Protein AF-G0MSM5-F1 (afdb_monomer_lite)

pLDDT: mean 91.57, std 6.99, range [53.62, 98.12]

Sequence (120 aa):
MQFEIGSNVVNFSNMASVKERLIRVRGWVQGMLEDAEMRRELCRAQILDEDMEYGEVLIAFMQEYTELCDQISEFKAELAKFDGHMENISKLELTSERLKRDLRDVEADFARMVEDSFSS

Organism: Caenorhabditis brenneri (NCBI:txid135651)

Radius of gyration: 26.64 Å; chains: 1; bounding box: 62×15×84 Å

Foldseek 3Di:
DWDDDPPDIDADVCLVVVLVVLVVVLVVLVVVLVVLVVVLVVLVVQLVDPPNDPDPVNVVSVVSNVVSVVSNVVSVVVSVVSVVVNVVSVVNVVVVVVVVVVVVVVVVVVVVVVVVVVVD

Structure (mmCIF, N/CA/C/O backbone):
data_AF-G0MSM5-F1
#
_entry.id   AF-G0MSM5-F1
#
loop_
_atom_site.group_PDB
_atom_site.id
_atom_site.type_symbol
_atom_site.label_atom_id
_atom_site.label_alt_id
_atom_site.label_comp_id
_atom_site.label_asym_id
_atom_site.label_entity_id
_atom_site.label_seq_id
_atom_site.pdbx_PDB_ins_code
_atom_site.Cartn_x
_atom_site.Cartn_y
_atom_site.Cartn_z
_atom_site.occupancy
_atom_site.B_iso_or_equiv
_atom_site.auth_seq_id
_atom_site.auth_comp_id
_atom_site.auth_asym_id
_atom_site.auth_atom_id
_atom_site.pdbx_PDB_model_num
ATOM 1 N N . MET A 1 1 ? 4.837 -4.328 -23.362 1.00 79.38 1 MET A N 1
ATOM 2 C CA . MET A 1 1 ? 4.646 -4.885 -22.006 1.00 79.38 1 MET A CA 1
ATOM 3 C C . MET A 1 1 ? 3.701 -3.963 -21.260 1.00 79.38 1 MET A C 1
ATOM 5 O O . MET A 1 1 ? 3.887 -2.754 -21.350 1.00 79.38 1 MET A O 1
ATOM 9 N N . GLN A 1 2 ? 2.673 -4.510 -20.617 1.00 87.19 2 GLN A N 1
ATOM 10 C CA . GLN A 1 2 ? 1.666 -3.733 -19.894 1.00 87.19 2 GLN A CA 1
ATOM 11 C C . GLN A 1 2 ? 1.043 -4.575 -18.778 1.00 87.19 2 GLN A C 1
ATOM 13 O O . GLN A 1 2 ? 1.108 -5.803 -18.843 1.00 87.19 2 GLN A O 1
ATOM 18 N N . PHE A 1 3 ? 0.445 -3.922 -17.787 1.00 88.50 3 PHE A N 1
ATOM 19 C CA . PHE A 1 3 ? -0.361 -4.558 -16.743 1.00 88.50 3 PHE A CA 1
ATOM 20 C C . PHE A 1 3 ? -1.516 -3.636 -16.331 1.00 88.50 3 PHE A C 1
ATOM 22 O O . PHE A 1 3 ? -1.547 -2.469 -16.722 1.00 88.50 3 PHE A O 1
ATOM 29 N N . GLU A 1 4 ? -2.467 -4.155 -15.560 1.00 88.12 4 GLU A N 1
ATOM 30 C CA . GLU A 1 4 ? -3.678 -3.426 -15.176 1.00 88.12 4 GLU A CA 1
ATOM 31 C C . GLU A 1 4 ? -3.668 -3.022 -13.698 1.00 88.12 4 GLU A C 1
ATOM 33 O O . GLU A 1 4 ? -3.218 -3.770 -12.826 1.00 88.12 4 GLU A O 1
ATOM 38 N N . ILE A 1 5 ? -4.190 -1.825 -13.425 1.00 85.50 5 ILE A N 1
ATOM 39 C CA . ILE A 1 5 ? -4.552 -1.348 -12.087 1.00 85.50 5 ILE A CA 1
ATOM 40 C C . ILE A 1 5 ? -6.009 -0.888 -12.148 1.00 85.50 5 ILE A C 1
ATOM 42 O O . ILE A 1 5 ? -6.318 0.178 -12.696 1.00 85.50 5 ILE A O 1
ATOM 46 N N . GLY A 1 6 ? -6.918 -1.700 -11.604 1.00 83.06 6 GLY A N 1
ATOM 47 C CA . GLY A 1 6 ? -8.356 -1.506 -11.798 1.00 83.06 6 GLY A CA 1
ATOM 48 C C . GLY A 1 6 ? -8.700 -1.561 -13.288 1.00 83.06 6 GLY A C 1
ATOM 49 O O . GLY A 1 6 ? -8.350 -2.517 -13.965 1.00 83.06 6 GLY A O 1
ATOM 50 N N . SER A 1 7 ? -9.338 -0.515 -13.811 1.00 84.62 7 SER A N 1
ATOM 51 C CA . SER A 1 7 ? -9.650 -0.382 -15.241 1.00 84.62 7 SER A CA 1
ATOM 52 C C . SER A 1 7 ? -8.549 0.299 -16.069 1.00 84.62 7 SER A C 1
ATOM 54 O O . SER A 1 7 ? -8.748 0.549 -17.256 1.00 84.62 7 SER A O 1
ATOM 56 N N . ASN A 1 8 ? -7.420 0.678 -15.460 1.00 84.94 8 ASN A N 1
ATOM 57 C CA . ASN A 1 8 ? -6.366 1.434 -16.137 1.00 84.94 8 ASN A CA 1
ATOM 58 C C . ASN A 1 8 ? -5.246 0.515 -16.624 1.00 84.94 8 ASN A C 1
ATOM 60 O O . ASN A 1 8 ? -4.711 -0.281 -15.854 1.00 84.94 8 ASN A O 1
ATOM 64 N N . VAL A 1 9 ? -4.827 0.705 -17.875 1.00 90.31 9 VAL A N 1
ATOM 65 C CA . VAL A 1 9 ? -3.663 0.024 -18.450 1.00 90.31 9 VAL A CA 1
ATOM 66 C C . VAL A 1 9 ? -2.399 0.842 -18.186 1.00 90.31 9 VAL A C 1
ATOM 68 O O . VAL A 1 9 ? -2.306 2.020 -18.545 1.00 90.31 9 VAL A O 1
ATOM 71 N N . VAL A 1 10 ? -1.403 0.200 -17.584 1.00 91.62 10 VAL A N 1
ATOM 72 C CA . VAL A 1 10 ? -0.095 0.779 -17.270 1.00 91.62 10 VAL A CA 1
ATOM 73 C C . VAL A 1 10 ? 0.958 0.202 -18.210 1.00 91.62 10 VAL A C 1
ATOM 75 O O . VAL A 1 10 ? 1.065 -1.014 -18.374 1.00 91.62 10 VAL A O 1
ATOM 78 N N . ASN A 1 11 ? 1.743 1.074 -18.840 1.00 92.56 11 ASN A N 1
ATOM 79 C CA . ASN A 1 11 ? 2.799 0.726 -19.788 1.00 92.56 11 ASN A CA 1
ATOM 80 C C . ASN A 1 11 ? 3.955 1.752 -19.728 1.00 92.56 11 ASN A C 1
ATOM 82 O O . ASN A 1 11 ? 3.971 2.652 -18.889 1.00 92.56 11 ASN A O 1
ATOM 86 N N . PHE A 1 12 ? 4.945 1.620 -20.615 1.00 89.94 12 PHE A N 1
ATOM 87 C CA . PHE A 1 12 ? 6.152 2.455 -20.592 1.00 89.94 12 PHE A CA 1
ATOM 88 C C . PHE A 1 12 ? 5.900 3.964 -20.726 1.00 89.94 12 PHE A C 1
ATOM 90 O O . PHE A 1 12 ? 6.707 4.742 -20.222 1.00 89.94 12 PHE A O 1
ATOM 97 N N . SER A 1 13 ? 4.816 4.395 -21.383 1.00 90.81 13 SER A N 1
ATOM 98 C CA . SER A 1 13 ? 4.555 5.824 -21.602 1.00 90.81 13 SER A CA 1
ATOM 99 C C . SER A 1 13 ? 3.956 6.520 -20.381 1.00 90.81 13 SER A C 1
ATOM 101 O O . SER A 1 13 ? 4.104 7.732 -20.245 1.00 90.81 13 SER A O 1
ATOM 103 N N . ASN A 1 14 ? 3.304 5.775 -19.481 1.00 91.69 14 ASN A N 1
ATOM 104 C CA . ASN A 1 14 ? 2.604 6.342 -18.327 1.00 91.69 14 ASN A CA 1
ATOM 105 C C . ASN A 1 14 ? 3.112 5.842 -16.962 1.00 91.69 14 ASN A C 1
ATOM 107 O O . ASN A 1 14 ? 2.719 6.407 -15.940 1.00 91.69 14 ASN A O 1
ATOM 111 N N . MET A 1 15 ? 4.016 4.853 -16.918 1.00 93.19 15 MET A N 1
ATOM 112 C CA . MET A 1 15 ? 4.466 4.222 -15.668 1.00 93.19 15 MET A CA 1
ATOM 113 C C . MET A 1 15 ? 4.988 5.211 -14.615 1.00 93.19 15 MET A C 1
ATOM 115 O O . MET A 1 15 ? 4.674 5.053 -13.440 1.00 93.19 15 MET A O 1
ATOM 119 N N . ALA A 1 16 ? 5.726 6.253 -15.016 1.00 91.94 16 ALA A N 1
ATOM 120 C CA . ALA A 1 16 ? 6.298 7.228 -14.083 1.00 91.94 16 ALA A CA 1
ATOM 121 C C . ALA A 1 16 ? 5.212 8.060 -13.378 1.00 91.94 16 ALA A C 1
ATOM 123 O O . ALA A 1 16 ? 5.228 8.209 -12.158 1.00 91.94 16 ALA A O 1
ATOM 124 N N . SER A 1 17 ? 4.222 8.537 -14.139 1.00 93.12 17 SER A N 1
ATOM 125 C CA . SER A 1 17 ? 3.080 9.281 -13.593 1.00 93.12 17 SER A CA 1
ATOM 126 C C . SER A 1 17 ? 2.212 8.399 -12.692 1.00 93.12 17 SER A C 1
ATOM 128 O O . SER A 1 17 ? 1.790 8.821 -11.612 1.00 93.12 17 SER A O 1
ATOM 130 N N . VAL A 1 18 ? 1.985 7.145 -13.099 1.00 93.44 18 VAL A N 1
ATOM 131 C CA . VAL A 1 18 ? 1.231 6.170 -12.299 1.00 93.44 18 VAL A CA 1
ATOM 132 C C . VAL A 1 18 ? 1.958 5.866 -10.987 1.00 93.44 18 VAL A C 1
ATOM 134 O O . VAL A 1 18 ? 1.318 5.859 -9.937 1.00 93.44 18 VAL A O 1
ATOM 137 N N . LYS A 1 19 ? 3.285 5.692 -11.018 1.00 94.19 19 LYS A N 1
ATOM 138 C CA . LYS A 1 19 ? 4.122 5.469 -9.830 1.00 94.19 19 LYS A CA 1
ATOM 139 C C . LYS A 1 19 ? 4.005 6.612 -8.829 1.00 94.19 19 LYS A C 1
ATOM 141 O O . LYS A 1 19 ? 3.738 6.380 -7.656 1.00 94.19 19 LYS A O 1
ATOM 146 N N . GLU A 1 20 ? 4.155 7.850 -9.291 1.00 95.50 20 GLU A N 1
ATOM 147 C CA . GLU A 1 20 ? 4.049 9.033 -8.435 1.00 95.50 20 GLU A CA 1
ATOM 148 C C . GLU A 1 20 ? 2.660 9.142 -7.789 1.00 95.50 20 GLU A C 1
ATOM 150 O O . GLU A 1 20 ? 2.527 9.418 -6.594 1.00 95.50 20 GLU A O 1
ATOM 155 N N . ARG A 1 21 ? 1.603 8.873 -8.566 1.00 93.50 21 ARG A N 1
ATOM 156 C CA . ARG A 1 21 ? 0.233 8.864 -8.047 1.00 93.50 21 ARG A CA 1
ATOM 157 C C . ARG A 1 21 ? 0.022 7.757 -7.014 1.00 93.50 21 ARG A C 1
ATOM 159 O O . ARG A 1 21 ? -0.573 8.039 -5.979 1.00 93.50 21 ARG A O 1
ATOM 166 N N . LEU A 1 22 ? 0.513 6.543 -7.264 1.00 93.94 22 LEU A N 1
ATOM 167 C CA . LEU A 1 22 ? 0.430 5.437 -6.306 1.00 93.94 22 LEU A CA 1
ATOM 168 C C . LEU A 1 22 ? 1.156 5.759 -5.002 1.00 93.94 22 LEU A C 1
ATOM 170 O O . LEU A 1 22 ? 0.597 5.513 -3.942 1.00 93.94 22 LEU A O 1
ATOM 174 N N . ILE A 1 23 ? 2.345 6.365 -5.062 1.00 95.62 23 ILE A N 1
ATOM 175 C CA . ILE A 1 23 ? 3.085 6.787 -3.862 1.00 95.62 23 ILE A CA 1
ATOM 176 C C . ILE A 1 23 ? 2.254 7.772 -3.032 1.00 95.62 23 ILE A C 1
ATOM 178 O O . ILE A 1 23 ? 2.140 7.601 -1.819 1.00 95.62 23 ILE A O 1
ATOM 182 N N . ARG A 1 24 ? 1.630 8.771 -3.674 1.00 96.19 24 ARG A N 1
ATOM 183 C CA . ARG A 1 24 ? 0.757 9.732 -2.979 1.00 96.19 24 ARG A CA 1
ATOM 184 C C . ARG A 1 24 ? -0.445 9.060 -2.323 1.00 96.19 24 ARG A C 1
ATOM 186 O O . ARG A 1 24 ? -0.713 9.316 -1.154 1.00 96.19 24 ARG A O 1
ATOM 193 N N . VAL A 1 25 ? -1.159 8.210 -3.063 1.00 95.00 25 VAL A N 1
ATOM 194 C CA . VAL A 1 25 ? -2.355 7.522 -2.547 1.00 95.00 25 VAL A CA 1
ATOM 195 C C . VAL A 1 25 ? -1.981 6.571 -1.411 1.00 95.00 25 VAL A C 1
ATOM 197 O O . VAL A 1 25 ? -2.613 6.606 -0.362 1.00 95.00 25 VAL A O 1
ATOM 200 N N . ARG A 1 26 ? -0.904 5.796 -1.566 1.00 96.19 26 ARG A N 1
ATOM 201 C CA . ARG A 1 26 ? -0.369 4.926 -0.513 1.00 96.19 26 ARG A CA 1
ATOM 202 C C . ARG A 1 26 ? -0.023 5.716 0.747 1.00 96.19 26 ARG A C 1
ATOM 204 O O . ARG A 1 26 ? -0.364 5.281 1.836 1.00 96.19 26 ARG A O 1
ATOM 211 N N . GLY A 1 27 ? 0.633 6.871 0.606 1.00 96.94 27 GLY A N 1
ATOM 212 C CA . GLY A 1 27 ? 0.946 7.747 1.738 1.00 96.94 27 GLY A CA 1
ATOM 213 C C . GLY A 1 27 ? -0.303 8.274 2.448 1.00 96.94 27 GLY A C 1
ATOM 214 O O . GLY A 1 27 ? -0.336 8.321 3.672 1.00 96.94 27 GLY A O 1
ATOM 215 N N . TRP A 1 28 ? -1.351 8.612 1.694 1.00 97.62 28 TRP A N 1
ATOM 216 C CA . TRP A 1 28 ? -2.630 9.034 2.264 1.00 97.62 28 TRP A CA 1
ATOM 217 C C . TRP A 1 28 ? -3.331 7.901 3.033 1.00 97.62 28 TRP A C 1
ATOM 219 O O . TRP A 1 28 ? -3.714 8.107 4.181 1.00 97.62 28 TRP A O 1
ATOM 229 N N . VAL A 1 29 ? -3.420 6.696 2.455 1.00 97.56 29 VAL A N 1
ATOM 230 C CA . VAL A 1 29 ? -4.009 5.521 3.131 1.00 97.56 29 VAL A CA 1
ATOM 231 C C . VAL A 1 29 ? -3.198 5.117 4.366 1.00 97.56 29 VAL A C 1
ATOM 233 O O . VAL A 1 29 ? -3.775 4.776 5.392 1.00 97.56 29 VAL A O 1
ATOM 236 N N . GLN A 1 30 ? -1.867 5.216 4.311 1.00 97.88 30 GLN A N 1
ATOM 237 C CA . GLN A 1 30 ? -1.003 4.987 5.472 1.00 97.88 30 GLN A CA 1
ATOM 238 C C . GLN A 1 30 ? -1.332 5.955 6.620 1.00 97.88 30 GLN A C 1
ATOM 240 O O . GLN A 1 30 ? -1.454 5.522 7.761 1.00 97.88 30 GLN A O 1
ATOM 245 N N . GLY A 1 31 ? -1.537 7.242 6.322 1.00 97.81 31 GLY A N 1
ATOM 246 C CA . GLY A 1 31 ? -1.945 8.218 7.335 1.00 97.81 31 GLY A CA 1
ATOM 247 C C . GLY A 1 31 ? -3.318 7.915 7.944 1.00 97.81 31 GLY A C 1
ATOM 248 O O . GLY A 1 31 ? -3.498 8.060 9.149 1.00 97.81 31 GLY A O 1
ATOM 249 N N . MET A 1 32 ? -4.277 7.440 7.141 1.00 97.88 32 MET A N 1
ATOM 250 C CA . MET A 1 32 ? -5.586 7.003 7.652 1.00 97.88 32 MET A CA 1
ATOM 251 C C . MET A 1 32 ? -5.485 5.770 8.551 1.00 97.88 32 MET A C 1
ATOM 253 O O . MET A 1 32 ? -6.180 5.690 9.561 1.00 97.88 32 MET A O 1
ATOM 257 N N . LEU A 1 33 ? -4.617 4.819 8.199 1.00 98.12 33 LEU A N 1
ATOM 258 C CA . LEU A 1 33 ? -4.349 3.649 9.026 1.00 98.12 33 LEU A CA 1
ATOM 259 C C . LEU A 1 33 ? -3.788 4.056 10.395 1.00 98.12 33 LEU A C 1
ATOM 261 O O . LEU A 1 33 ? -4.256 3.555 11.412 1.00 98.12 33 LEU A O 1
ATOM 265 N N . GLU A 1 34 ? -2.814 4.965 10.422 1.00 97.88 34 GLU A N 1
ATOM 266 C CA . GLU A 1 34 ? -2.208 5.459 11.664 1.00 97.88 34 GLU A CA 1
ATOM 267 C C . GLU A 1 34 ? -3.232 6.178 12.556 1.00 97.88 34 GLU A C 1
ATOM 269 O O . GLU A 1 34 ? -3.276 5.929 13.763 1.00 97.88 34 GLU A O 1
ATOM 274 N N . ASP A 1 35 ? -4.103 7.007 11.970 1.00 97.81 35 ASP A N 1
ATOM 275 C CA . ASP A 1 35 ? -5.198 7.658 12.698 1.00 97.81 35 ASP A CA 1
ATOM 276 C C . ASP A 1 35 ? -6.192 6.636 13.273 1.00 97.81 35 ASP A C 1
ATOM 278 O O . ASP A 1 35 ? -6.541 6.694 14.454 1.00 97.81 35 ASP A O 1
ATOM 282 N N . ALA A 1 36 ? -6.596 5.643 12.476 1.00 97.12 36 ALA A N 1
ATOM 283 C CA . ALA A 1 36 ? -7.492 4.582 12.926 1.00 97.12 36 ALA A CA 1
ATOM 284 C C . ALA A 1 36 ? -6.867 3.735 14.050 1.00 97.12 36 ALA A C 1
ATOM 286 O O . ALA A 1 36 ? -7.544 3.411 15.027 1.00 97.12 36 ALA A O 1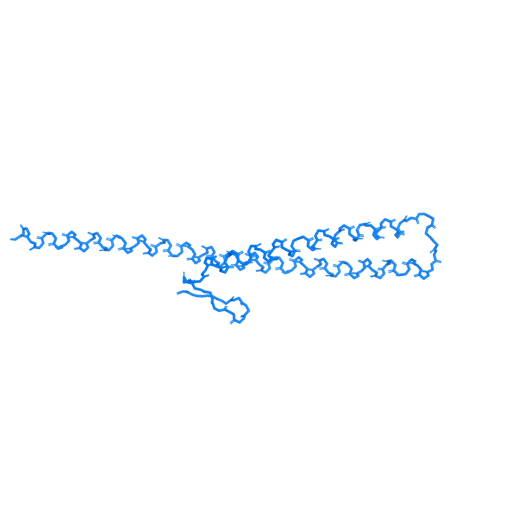
ATOM 287 N N . GLU A 1 37 ? -5.573 3.406 13.962 1.00 97.25 37 GLU A N 1
ATOM 288 C CA . GLU A 1 37 ? -4.850 2.683 15.015 1.00 97.25 37 GLU A CA 1
ATOM 289 C C . GLU A 1 37 ? -4.755 3.499 16.311 1.00 97.25 37 GLU A C 1
ATOM 291 O O . GLU A 1 37 ? -4.967 2.943 17.393 1.00 97.25 37 GLU A O 1
ATOM 296 N N . MET A 1 38 ? -4.512 4.809 16.213 1.00 97.81 38 MET A N 1
ATOM 297 C CA . MET A 1 38 ? -4.527 5.717 17.361 1.00 97.81 38 MET A CA 1
ATOM 298 C C . MET A 1 38 ? -5.915 5.772 18.009 1.00 97.81 38 MET A C 1
ATOM 300 O O . MET A 1 38 ? -6.037 5.595 19.222 1.00 97.81 38 MET A O 1
ATOM 304 N N . ARG A 1 39 ? -6.974 5.965 17.213 1.00 96.81 39 ARG A N 1
ATOM 305 C CA . ARG A 1 39 ? -8.362 5.978 17.702 1.00 96.81 39 ARG A CA 1
ATOM 306 C C . ARG A 1 39 ? -8.749 4.661 18.359 1.00 96.81 39 ARG A C 1
ATOM 308 O O . ARG A 1 39 ? -9.380 4.671 19.412 1.00 96.81 39 ARG A O 1
ATOM 315 N N . ARG A 1 40 ? -8.327 3.530 17.787 1.00 97.25 40 ARG A N 1
ATOM 316 C CA . ARG A 1 40 ? -8.571 2.204 18.365 1.00 97.25 40 ARG A CA 1
ATOM 317 C C . ARG A 1 40 ? -7.932 2.087 19.746 1.00 97.25 40 ARG A C 1
ATOM 319 O O . ARG A 1 40 ? -8.552 1.533 20.649 1.00 97.25 40 ARG A O 1
ATOM 326 N N . GLU A 1 41 ? -6.712 2.592 19.926 1.00 96.44 41 GLU A N 1
ATOM 327 C CA . GLU A 1 41 ? -6.038 2.534 21.227 1.00 96.44 41 GLU A CA 1
ATOM 328 C C . GLU A 1 41 ? -6.691 3.459 22.263 1.00 96.44 41 GLU A C 1
ATOM 330 O O . GLU A 1 41 ? -6.845 3.062 23.415 1.00 96.44 41 GLU A O 1
ATOM 335 N N . LEU A 1 42 ? -7.157 4.643 21.854 1.00 94.00 42 LEU A N 1
ATOM 336 C CA . LEU A 1 42 ? -7.953 5.522 22.721 1.00 94.00 42 LEU A CA 1
ATOM 337 C C . LEU A 1 42 ? -9.256 4.845 23.160 1.00 94.00 42 LEU A C 1
ATOM 339 O O . LEU A 1 42 ? -9.569 4.817 24.348 1.00 94.00 42 LEU A O 1
ATOM 343 N N . CYS A 1 43 ? -9.970 4.239 22.211 1.00 92.75 43 CYS A N 1
ATOM 344 C CA . CYS A 1 43 ? -11.201 3.504 22.474 1.00 92.75 43 CYS A CA 1
ATOM 345 C C . CYS A 1 43 ? -10.949 2.320 23.424 1.00 92.75 43 CYS A C 1
ATOM 347 O O . CYS A 1 43 ? -11.673 2.117 24.395 1.00 92.75 43 CYS A O 1
ATOM 349 N N . ARG A 1 44 ? -9.850 1.583 23.217 1.00 93.88 44 ARG A N 1
ATOM 350 C CA . ARG A 1 44 ? -9.414 0.511 24.119 1.00 93.88 44 ARG A CA 1
ATOM 351 C C . ARG A 1 44 ? -9.155 1.013 25.535 1.00 93.88 44 ARG A C 1
ATOM 353 O O . ARG A 1 44 ? -9.554 0.349 26.485 1.00 93.88 44 ARG A O 1
ATOM 360 N N . ALA A 1 45 ? -8.469 2.146 25.675 1.00 92.88 45 ALA A N 1
ATOM 361 C CA . ALA A 1 45 ? -8.180 2.736 26.976 1.00 92.88 45 ALA A CA 1
ATOM 362 C C . ALA A 1 45 ? -9.471 3.134 27.704 1.00 92.88 45 ALA A C 1
ATOM 364 O O . ALA A 1 45 ? -9.594 2.855 28.888 1.00 92.88 45 ALA A O 1
ATOM 365 N N . GLN A 1 46 ? -10.448 3.696 26.985 1.00 89.62 46 GLN A N 1
ATOM 366 C CA . GLN A 1 46 ? -11.764 4.031 27.537 1.00 89.62 46 GLN A CA 1
ATOM 367 C C . GLN A 1 46 ? -12.539 2.783 27.974 1.00 89.62 46 GLN A C 1
ATOM 369 O O . GLN A 1 46 ? -13.104 2.763 29.058 1.00 89.62 46 GLN A O 1
ATOM 374 N N . ILE A 1 47 ? -12.529 1.711 27.178 1.00 90.12 47 ILE A N 1
ATOM 375 C CA . ILE A 1 47 ? -13.176 0.435 27.538 1.00 90.12 47 ILE A CA 1
ATOM 376 C C . ILE A 1 47 ? -12.575 -0.172 28.815 1.00 90.12 47 ILE A C 1
ATOM 378 O O . ILE A 1 47 ? -13.283 -0.830 29.573 1.00 90.12 47 ILE A O 1
ATOM 382 N N . LEU A 1 48 ? -11.269 0.004 29.024 1.00 90.44 48 LEU A N 1
ATOM 383 C CA . LEU A 1 48 ? -10.538 -0.529 30.175 1.00 90.44 48 LEU A CA 1
ATOM 384 C C . LEU A 1 48 ? -10.544 0.404 31.394 1.00 90.44 48 LEU A C 1
ATOM 386 O O . LEU A 1 48 ? -9.953 0.042 32.410 1.00 90.44 48 LEU A O 1
ATOM 390 N N . ASP A 1 49 ? -11.157 1.583 31.290 1.00 89.75 49 ASP A N 1
ATOM 391 C CA . ASP A 1 49 ? -11.234 2.544 32.386 1.00 89.75 49 ASP A CA 1
ATOM 392 C C . ASP A 1 49 ? -12.048 1.952 33.549 1.00 89.75 49 ASP A C 1
ATOM 394 O O . ASP A 1 49 ? -13.168 1.471 33.367 1.00 89.75 49 ASP A O 1
ATOM 398 N N . GLU A 1 50 ? -11.463 1.959 34.747 1.00 74.25 50 GLU A N 1
ATOM 399 C CA . GLU A 1 50 ? -12.068 1.392 35.957 1.00 74.25 50 GLU A CA 1
ATOM 400 C C . GLU A 1 50 ? -13.309 2.182 36.402 1.00 74.25 50 GLU A C 1
ATOM 402 O O . GLU A 1 50 ? -14.202 1.609 37.031 1.00 74.25 50 GLU A O 1
ATOM 407 N N . ASP A 1 51 ? -13.389 3.462 36.025 1.00 81.69 51 ASP A N 1
ATOM 408 C CA . ASP A 1 51 ? -14.532 4.339 36.288 1.00 81.69 51 ASP A CA 1
ATOM 409 C C . ASP A 1 51 ? -15.615 4.246 35.190 1.00 81.69 51 ASP A C 1
ATOM 411 O O . ASP A 1 51 ? -16.640 4.931 35.265 1.00 81.69 51 ASP A O 1
ATOM 415 N N . MET A 1 52 ? -15.425 3.407 34.160 1.00 77.62 52 MET A N 1
ATOM 416 C CA . MET A 1 52 ? -16.403 3.241 33.084 1.00 77.62 52 MET A CA 1
ATOM 417 C C . MET A 1 52 ? -17.683 2.577 33.604 1.00 77.62 52 MET A C 1
ATOM 419 O O . MET A 1 52 ? -17.694 1.418 34.028 1.00 77.62 52 MET A O 1
ATOM 423 N N . GLU A 1 53 ? -18.803 3.294 33.515 1.00 77.62 53 GLU A N 1
ATOM 424 C CA . GLU A 1 53 ? -20.102 2.740 33.878 1.00 77.62 53 GLU A CA 1
ATOM 425 C C . GLU A 1 53 ? -20.524 1.637 32.893 1.00 77.62 53 GLU A C 1
ATOM 427 O O . GLU A 1 53 ? -20.619 1.832 31.676 1.00 77.62 53 GLU A O 1
ATOM 432 N N . TYR A 1 54 ? -20.825 0.455 33.435 1.00 76.00 54 TYR A N 1
ATOM 433 C CA . TYR A 1 54 ? -21.384 -0.651 32.665 1.00 76.00 54 TYR A CA 1
ATOM 434 C C . TYR A 1 54 ? -22.769 -0.268 32.129 1.00 76.00 54 TYR A C 1
ATOM 436 O O . TYR A 1 54 ? -23.697 -0.017 32.896 1.00 76.00 54 TYR A O 1
ATOM 444 N N . GLY A 1 55 ? -22.925 -0.255 30.803 1.00 83.62 55 GLY A N 1
ATOM 445 C CA . GLY A 1 55 ? -24.181 0.126 30.162 1.00 83.62 55 GLY A CA 1
ATOM 446 C C . GLY A 1 55 ? -24.026 0.474 28.685 1.00 83.62 55 GLY A C 1
ATOM 447 O O . GLY A 1 55 ? -23.133 -0.026 28.001 1.00 83.62 55 GLY A O 1
ATOM 448 N N . GLU A 1 56 ? -24.907 1.342 28.189 1.00 86.12 56 GLU A N 1
ATOM 449 C CA . GLU A 1 56 ? -24.961 1.743 26.775 1.00 86.12 56 GLU A CA 1
ATOM 450 C C . GLU A 1 56 ? -23.658 2.398 26.287 1.00 86.12 56 GLU A C 1
ATOM 452 O O . GLU A 1 56 ? -23.260 2.184 25.145 1.00 86.12 56 GLU A O 1
ATOM 457 N N . VAL A 1 57 ? -22.953 3.126 27.161 1.00 87.81 57 VAL A N 1
ATOM 458 C CA . VAL A 1 57 ? -21.679 3.794 26.838 1.00 87.81 57 VAL A CA 1
ATOM 459 C C . VAL A 1 57 ? -20.567 2.780 26.560 1.00 87.81 57 VAL A C 1
ATOM 461 O O . VAL A 1 57 ? -19.903 2.863 25.529 1.00 87.81 57 VAL A O 1
ATOM 464 N N . LEU A 1 58 ? -20.401 1.777 27.429 1.00 88.75 58 LEU A N 1
ATOM 465 C CA . LEU A 1 58 ? -19.434 0.697 27.218 1.00 88.75 58 LEU A CA 1
ATOM 466 C C . LEU A 1 58 ? -19.738 -0.080 25.928 1.00 88.75 58 LEU A C 1
ATOM 468 O O . LEU A 1 58 ? -18.828 -0.383 25.159 1.00 88.75 58 LEU A O 1
ATOM 472 N N . ILE A 1 59 ? -21.018 -0.366 25.663 1.00 91.00 59 ILE A N 1
ATOM 473 C CA . ILE A 1 59 ? -21.446 -1.043 24.430 1.00 91.00 59 ILE A CA 1
ATOM 474 C C . ILE A 1 59 ? -21.091 -0.201 23.199 1.00 91.00 59 ILE A C 1
ATOM 476 O O . ILE A 1 59 ? -20.567 -0.752 22.232 1.00 91.00 59 ILE A O 1
ATOM 480 N N . ALA A 1 60 ? -21.324 1.114 23.239 1.00 91.00 60 ALA A N 1
ATOM 481 C CA . ALA A 1 60 ? -20.985 2.018 22.143 1.00 91.00 60 ALA A CA 1
ATOM 482 C C . ALA A 1 60 ? -19.473 2.034 21.859 1.00 91.00 60 ALA A C 1
ATOM 484 O O . ALA A 1 60 ? -19.071 1.897 20.705 1.00 91.00 60 ALA A O 1
ATOM 485 N N . PHE A 1 61 ? -18.628 2.101 22.894 1.00 92.06 61 PHE A N 1
ATOM 486 C CA . PHE A 1 61 ? -17.177 2.020 22.703 1.00 92.06 61 PHE A CA 1
ATOM 487 C C . PHE A 1 61 ? -16.734 0.654 22.171 1.00 92.06 61 PHE A C 1
ATOM 489 O O . PHE A 1 61 ? -15.909 0.587 21.267 1.00 92.06 61 PHE A O 1
ATOM 496 N N . MET A 1 62 ? -17.297 -0.454 22.658 1.00 92.81 62 MET A N 1
ATOM 497 C CA . MET A 1 62 ? -16.978 -1.781 22.115 1.00 92.81 62 MET A CA 1
ATOM 498 C C . MET A 1 62 ? -17.373 -1.924 20.636 1.00 92.81 62 MET A C 1
ATOM 500 O O . MET A 1 62 ? -16.660 -2.580 19.869 1.00 92.81 62 MET A O 1
ATOM 504 N N . GLN A 1 63 ? -18.487 -1.311 20.226 1.00 95.06 63 GLN A N 1
ATOM 505 C CA . GLN A 1 63 ? -18.901 -1.246 18.823 1.00 95.06 63 GLN A CA 1
ATOM 506 C C . GLN A 1 63 ? -17.914 -0.415 17.998 1.00 95.06 63 GLN A C 1
ATOM 508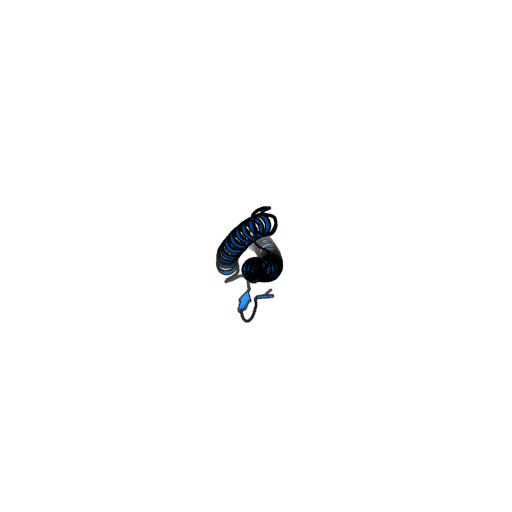 O O . GLN A 1 63 ? -17.379 -0.936 17.021 1.00 95.06 63 GLN A O 1
ATOM 513 N N . GLU A 1 64 ? -17.583 0.805 18.433 1.00 94.94 64 GLU A N 1
ATOM 514 C CA . GLU A 1 64 ? -16.595 1.654 17.750 1.00 94.94 64 GLU A CA 1
ATOM 515 C C . GLU A 1 64 ? -15.228 0.956 17.643 1.00 94.94 64 GLU A C 1
ATOM 517 O O . GLU A 1 64 ? -14.601 0.964 16.585 1.00 94.94 64 GLU A O 1
ATOM 522 N N . TYR A 1 65 ? -14.774 0.285 18.703 1.00 96.00 65 TYR A N 1
ATOM 523 C CA . TYR A 1 65 ? -13.529 -0.481 18.695 1.00 96.00 65 TYR A CA 1
ATOM 524 C C . TYR A 1 65 ? -13.530 -1.572 17.618 1.00 96.00 65 TYR A C 1
ATOM 526 O O . TYR A 1 65 ? -12.525 -1.779 16.933 1.00 96.00 65 TYR A O 1
ATOM 534 N N . THR A 1 66 ? -14.657 -2.272 17.471 1.00 96.44 66 THR A N 1
ATOM 535 C CA . THR A 1 66 ? -14.820 -3.337 16.475 1.00 96.44 66 THR A CA 1
ATOM 536 C C . THR A 1 66 ? -14.795 -2.756 15.063 1.00 96.44 66 THR A C 1
ATOM 538 O O . THR A 1 66 ? -14.027 -3.226 14.228 1.00 96.44 66 THR A O 1
ATOM 541 N N . GLU A 1 67 ? -15.538 -1.674 14.823 1.00 97.31 67 GLU A N 1
ATOM 542 C CA . GLU A 1 67 ? -15.549 -0.970 13.535 1.00 97.31 67 GLU A CA 1
ATOM 543 C C . GLU A 1 67 ? -14.154 -0.456 13.150 1.00 97.31 67 GLU A C 1
ATOM 545 O O . GLU A 1 67 ? -13.726 -0.598 12.004 1.00 97.31 67 GLU A O 1
ATOM 550 N N . LEU A 1 68 ? -13.400 0.084 14.111 1.00 96.88 68 LEU A N 1
ATOM 551 C CA . LEU A 1 68 ? -12.020 0.514 13.888 1.00 96.88 68 LEU A CA 1
ATOM 552 C C . LEU A 1 68 ? -11.102 -0.666 13.539 1.00 96.88 68 LEU A C 1
ATOM 554 O O . LEU A 1 68 ? -10.219 -0.522 12.694 1.00 96.88 68 LEU A O 1
ATOM 558 N N . CYS A 1 69 ? -11.295 -1.843 1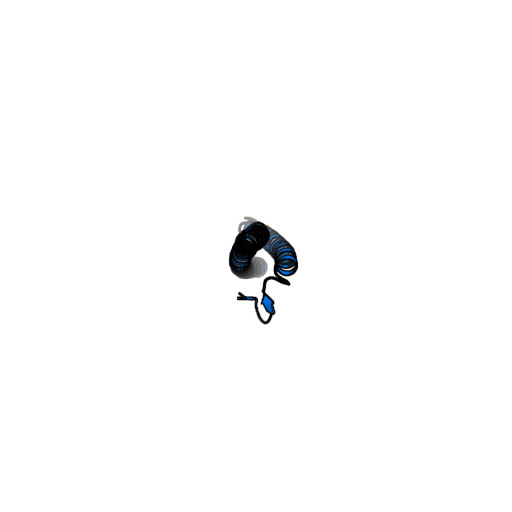4.143 1.00 97.12 69 CYS A N 1
ATOM 559 C CA . CYS A 1 69 ? -10.530 -3.042 13.787 1.00 97.12 69 CYS A CA 1
ATOM 560 C C . CYS A 1 69 ? -10.802 -3.504 12.349 1.00 97.12 69 CYS A C 1
ATOM 562 O O . CYS A 1 69 ? -9.859 -3.892 11.645 1.00 97.12 69 CYS A O 1
ATOM 564 N N . ASP A 1 70 ? -12.054 -3.425 11.906 1.00 97.94 70 ASP A N 1
ATOM 565 C CA . ASP A 1 70 ? -12.436 -3.750 10.532 1.00 97.94 70 ASP A CA 1
ATOM 566 C C . ASP A 1 70 ? -11.824 -2.739 9.549 1.00 97.94 70 ASP A C 1
ATOM 568 O O . ASP A 1 70 ? -11.138 -3.138 8.606 1.00 97.94 70 ASP A O 1
ATOM 572 N N . GLN A 1 71 ? -11.923 -1.436 9.834 1.00 97.25 71 GLN A N 1
ATOM 573 C CA . GLN A 1 71 ? -11.302 -0.379 9.020 1.00 97.25 71 GLN A CA 1
ATOM 574 C C . GLN A 1 71 ? -9.777 -0.536 8.913 1.00 97.25 71 GLN A C 1
ATOM 576 O O . GLN A 1 71 ? -9.201 -0.434 7.830 1.00 97.25 71 GLN A O 1
ATOM 581 N N . ILE A 1 72 ? -9.100 -0.838 10.025 1.00 97.94 72 ILE A N 1
ATOM 582 C CA . ILE A 1 72 ? -7.652 -1.100 10.042 1.00 97.94 72 ILE A CA 1
ATOM 583 C C . ILE A 1 72 ? -7.304 -2.295 9.148 1.00 97.94 72 ILE A C 1
ATOM 585 O O . ILE A 1 72 ? -6.304 -2.263 8.425 1.00 97.94 72 ILE A O 1
ATOM 589 N N . SER A 1 73 ? -8.112 -3.355 9.198 1.00 97.81 73 SER A N 1
ATOM 590 C CA . SER A 1 73 ? -7.934 -4.541 8.356 1.00 97.81 73 SER A CA 1
ATOM 591 C C . SER A 1 73 ? -8.074 -4.200 6.871 1.00 97.81 73 SER A C 1
ATOM 593 O O . SER A 1 73 ? -7.253 -4.637 6.059 1.00 97.81 73 SER A O 1
ATOM 595 N N . GLU A 1 74 ? -9.058 -3.372 6.520 1.00 97.81 74 GLU A N 1
ATOM 596 C CA . GLU A 1 74 ? -9.274 -2.891 5.154 1.00 97.81 74 GLU A CA 1
ATOM 597 C C . GLU A 1 74 ? -8.102 -2.044 4.644 1.00 97.81 74 GLU A C 1
ATOM 599 O O . GLU A 1 74 ? -7.561 -2.340 3.574 1.00 97.81 74 GLU A O 1
ATOM 604 N N . PHE A 1 75 ? -7.630 -1.064 5.425 1.00 98.06 75 PHE A N 1
ATOM 605 C CA . PHE A 1 75 ? -6.479 -0.241 5.038 1.00 98.06 75 PHE A CA 1
ATOM 606 C C . PHE A 1 75 ? -5.207 -1.072 4.860 1.00 98.06 75 PHE A C 1
ATOM 608 O O . PHE A 1 75 ? -4.465 -0.873 3.897 1.00 98.06 75 PHE A O 1
ATOM 615 N N . LYS A 1 76 ? -4.958 -2.056 5.735 1.00 97.56 76 LYS A N 1
ATOM 616 C CA . LYS A 1 76 ? -3.815 -2.975 5.593 1.00 97.56 76 LYS A CA 1
ATOM 617 C C . LYS A 1 76 ? -3.896 -3.789 4.304 1.00 97.56 76 LYS A C 1
ATOM 619 O O . LYS A 1 76 ? -2.891 -3.933 3.605 1.00 97.56 76 LYS A O 1
ATOM 624 N N . ALA A 1 77 ? -5.081 -4.293 3.965 1.00 97.62 77 ALA A N 1
ATOM 625 C CA . ALA A 1 77 ? -5.296 -5.013 2.716 1.00 97.62 77 ALA A CA 1
ATOM 626 C C . ALA A 1 77 ? -5.101 -4.106 1.488 1.00 97.62 77 ALA A C 1
ATOM 628 O O . ALA A 1 77 ? -4.549 -4.543 0.476 1.00 97.62 77 ALA A O 1
ATOM 629 N N . GLU A 1 78 ? -5.526 -2.846 1.562 1.00 95.50 78 GLU A N 1
ATOM 630 C CA . GLU A 1 78 ? -5.346 -1.873 0.485 1.00 95.50 78 GLU A CA 1
ATOM 631 C C . GLU A 1 78 ? -3.872 -1.490 0.279 1.00 95.50 78 GLU A C 1
ATOM 633 O O . GLU A 1 78 ? -3.380 -1.525 -0.851 1.00 95.50 78 GLU A O 1
ATOM 638 N N . LEU A 1 79 ? -3.126 -1.230 1.356 1.00 96.44 79 LEU A N 1
ATOM 639 C CA . LEU A 1 79 ? -1.685 -0.965 1.290 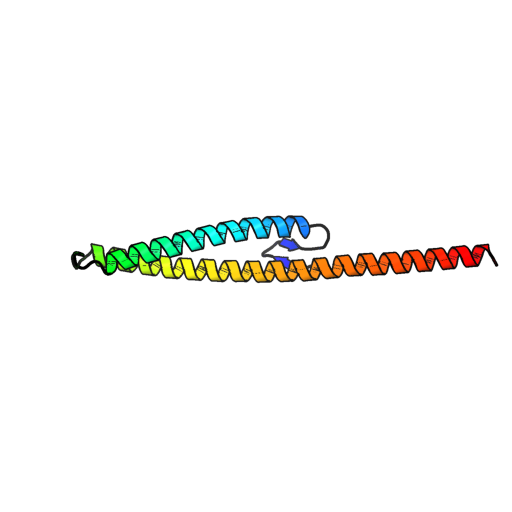1.00 96.44 79 LEU A CA 1
ATOM 640 C C . LEU A 1 79 ? -0.916 -2.133 0.660 1.00 96.44 79 LEU A C 1
ATOM 642 O O . LEU A 1 79 ? -0.073 -1.911 -0.209 1.00 96.44 79 LEU A O 1
ATOM 646 N N . ALA A 1 80 ? -1.264 -3.374 1.012 1.00 95.88 80 ALA A N 1
ATOM 647 C CA . ALA A 1 80 ? -0.665 -4.561 0.402 1.00 95.88 80 ALA A CA 1
ATOM 648 C C . ALA A 1 80 ? -0.929 -4.642 -1.115 1.00 95.88 80 ALA A C 1
ATOM 650 O O . ALA A 1 80 ? -0.046 -5.029 -1.885 1.00 95.88 80 ALA A O 1
ATOM 651 N N . LYS A 1 81 ? -2.121 -4.232 -1.577 1.00 94.81 81 LYS A N 1
ATOM 652 C CA . LYS A 1 81 ? -2.416 -4.129 -3.018 1.00 94.81 81 LYS A CA 1
ATOM 653 C C . LYS A 1 81 ? -1.539 -3.072 -3.690 1.00 94.81 81 LYS A C 1
ATOM 655 O O . LYS A 1 81 ? -1.005 -3.329 -4.771 1.00 94.81 81 LYS A O 1
ATOM 660 N N . PHE A 1 82 ? -1.357 -1.906 -3.066 1.00 94.69 82 PHE A N 1
ATOM 661 C CA . PHE A 1 82 ? -0.473 -0.868 -3.604 1.00 94.69 82 PHE A CA 1
ATOM 662 C C . PHE A 1 82 ? 0.978 -1.331 -3.700 1.00 94.69 82 PHE A C 1
ATOM 664 O O . PHE A 1 82 ? 1.619 -1.066 -4.717 1.00 94.69 82 PHE A O 1
ATOM 671 N N . ASP A 1 83 ? 1.476 -2.061 -2.704 1.00 94.50 83 ASP A N 1
ATOM 672 C CA . ASP A 1 83 ? 2.827 -2.620 -2.734 1.00 94.50 83 ASP A CA 1
ATOM 673 C C . ASP A 1 83 ? 2.996 -3.601 -3.913 1.00 94.50 83 ASP A C 1
ATOM 675 O O . ASP A 1 83 ? 3.970 -3.505 -4.664 1.00 94.50 83 ASP A O 1
ATOM 679 N N . GLY A 1 84 ? 1.998 -4.453 -4.181 1.00 94.56 84 GLY A N 1
ATOM 680 C CA . GLY A 1 84 ? 1.990 -5.324 -5.365 1.00 94.56 84 GLY A CA 1
ATOM 681 C C . GLY A 1 84 ? 1.982 -4.554 -6.695 1.00 94.56 84 GLY A C 1
ATOM 682 O O . GLY A 1 84 ? 2.691 -4.909 -7.642 1.00 94.56 84 GLY A O 1
ATOM 683 N N . HIS A 1 85 ? 1.227 -3.456 -6.786 1.00 93.88 85 HIS A N 1
ATOM 684 C CA . HIS A 1 85 ? 1.255 -2.589 -7.969 1.00 93.88 85 HIS A CA 1
ATOM 685 C C . HIS A 1 85 ? 2.615 -1.902 -8.158 1.00 93.88 85 HIS A C 1
ATOM 687 O O . HIS A 1 85 ? 3.111 -1.830 -9.284 1.00 93.88 85 HIS A O 1
ATOM 693 N N . MET A 1 86 ? 3.246 -1.443 -7.076 1.00 94.56 86 MET A N 1
ATOM 694 C CA . MET A 1 86 ? 4.585 -0.846 -7.105 1.00 94.56 86 MET A CA 1
ATOM 695 C C . MET A 1 86 ? 5.663 -1.846 -7.543 1.00 94.56 86 MET A C 1
ATOM 697 O O . MET A 1 86 ? 6.580 -1.480 -8.286 1.00 94.56 86 MET A O 1
ATOM 701 N N . GLU A 1 87 ? 5.540 -3.116 -7.155 1.00 94.94 87 GLU A N 1
ATOM 702 C CA . GLU A 1 87 ? 6.423 -4.181 -7.635 1.00 94.94 87 GLU A CA 1
ATOM 703 C C . GLU A 1 87 ? 6.297 -4.375 -9.157 1.00 94.94 87 GLU A C 1
ATOM 705 O O . GLU A 1 87 ? 7.302 -4.446 -9.870 1.00 94.94 87 GLU A O 1
ATOM 710 N N . ASN A 1 88 ? 5.068 -4.390 -9.684 1.00 93.44 88 ASN A N 1
ATOM 711 C CA . ASN A 1 88 ? 4.825 -4.504 -11.126 1.00 93.44 88 ASN A CA 1
ATOM 712 C C . ASN A 1 88 ? 5.391 -3.314 -11.912 1.00 93.44 88 ASN A C 1
ATOM 714 O O . ASN A 1 88 ? 5.983 -3.507 -12.976 1.00 93.44 88 ASN A O 1
ATOM 718 N N . ILE A 1 89 ? 5.280 -2.097 -11.372 1.00 93.75 89 ILE A N 1
ATOM 719 C CA . ILE A 1 89 ? 5.933 -0.916 -11.955 1.00 93.75 89 ILE A CA 1
ATOM 720 C C . ILE A 1 89 ? 7.448 -1.090 -11.962 1.00 93.75 89 ILE A C 1
ATOM 722 O O . ILE A 1 89 ? 8.077 -0.846 -12.986 1.00 93.75 89 ILE A O 1
ATOM 726 N N . SER A 1 90 ? 8.034 -1.564 -10.864 1.00 93.31 90 SER A N 1
ATOM 727 C CA . SER A 1 90 ? 9.485 -1.762 -10.762 1.00 93.31 90 SER A CA 1
ATOM 728 C C . SER A 1 90 ? 9.997 -2.773 -11.800 1.00 93.31 90 SER A C 1
ATOM 730 O O . SER A 1 90 ? 11.030 -2.557 -12.433 1.00 93.31 90 SER A O 1
ATOM 732 N N . LYS A 1 91 ? 9.240 -3.849 -12.060 1.00 93.94 91 LYS A N 1
ATOM 733 C CA . LYS A 1 91 ? 9.535 -4.813 -13.140 1.00 93.94 91 LYS A CA 1
ATOM 734 C C . LYS A 1 91 ? 9.484 -4.160 -14.524 1.00 93.94 91 LYS A C 1
ATOM 736 O O . LYS A 1 91 ? 10.325 -4.449 -15.381 1.00 93.94 91 LYS A O 1
ATOM 741 N N . LEU A 1 92 ? 8.517 -3.273 -14.747 1.00 92.81 92 LEU A N 1
ATOM 742 C CA . LEU A 1 92 ? 8.389 -2.531 -15.997 1.00 92.81 92 LEU A CA 1
ATOM 743 C C . LEU A 1 92 ? 9.542 -1.527 -16.178 1.00 92.81 92 LEU A C 1
ATOM 745 O O . LEU A 1 92 ? 10.109 -1.451 -17.266 1.00 92.81 92 LEU A O 1
ATOM 749 N N . GLU A 1 93 ? 9.954 -0.829 -15.119 1.00 92.75 93 GLU A N 1
ATOM 750 C CA . GLU A 1 93 ? 11.118 0.069 -15.120 1.00 92.75 93 GLU A CA 1
ATOM 751 C C . GLU A 1 93 ? 12.410 -0.683 -15.467 1.00 92.75 93 GLU A C 1
ATOM 753 O O . GLU A 1 93 ? 13.128 -0.280 -16.381 1.00 92.75 93 GLU A O 1
ATOM 758 N N . LEU A 1 94 ? 12.666 -1.825 -14.816 1.00 93.12 94 LEU A N 1
ATOM 759 C CA . LEU A 1 94 ? 13.820 -2.679 -15.121 1.00 93.12 94 LEU A CA 1
ATOM 760 C C . LEU A 1 94 ? 13.823 -3.144 -16.581 1.00 93.12 94 LEU A C 1
ATOM 762 O O . LEU A 1 94 ? 14.865 -3.144 -17.238 1.00 93.12 94 LEU A O 1
ATOM 766 N N . THR A 1 95 ? 12.654 -3.517 -17.103 1.00 91.69 95 THR A N 1
ATOM 767 C CA . THR A 1 95 ? 12.515 -3.933 -18.504 1.00 91.69 95 THR A CA 1
ATOM 768 C C . THR A 1 95 ? 12.792 -2.771 -19.460 1.00 91.69 95 THR A C 1
ATOM 770 O O . THR A 1 95 ? 13.469 -2.960 -20.467 1.00 91.69 95 THR A O 1
ATOM 773 N N . SER A 1 96 ? 12.317 -1.566 -19.135 1.00 91.56 96 SER A N 1
ATOM 774 C CA . SER A 1 96 ? 12.575 -0.352 -19.917 1.00 91.56 96 SER A CA 1
ATOM 775 C C . SER A 1 96 ? 14.071 -0.040 -19.993 1.00 91.56 96 SER A C 1
ATOM 777 O O . SER A 1 96 ? 14.609 0.174 -21.078 1.00 91.56 96 SER A O 1
ATOM 779 N N . GLU A 1 97 ? 14.772 -0.090 -18.859 1.00 92.06 97 GLU A N 1
ATOM 780 C CA . GLU A 1 97 ? 16.215 0.171 -18.813 1.00 92.06 97 GLU A CA 1
ATOM 781 C C . GLU A 1 97 ? 17.033 -0.887 -19.556 1.00 92.06 97 GLU A C 1
ATOM 783 O O . GLU A 1 97 ? 18.014 -0.552 -20.225 1.00 92.06 97 GLU A O 1
A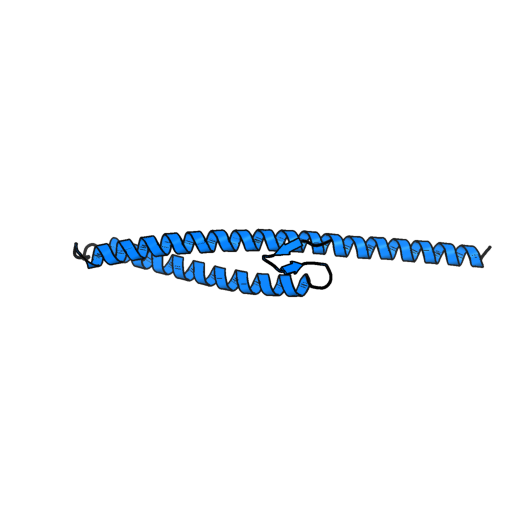TOM 788 N N . ARG A 1 98 ? 16.605 -2.154 -19.509 1.00 93.00 98 ARG A N 1
ATOM 789 C CA . ARG A 1 98 ? 17.208 -3.215 -20.318 1.00 93.00 98 ARG A CA 1
ATOM 790 C C . ARG A 1 98 ? 17.038 -2.944 -21.812 1.00 93.00 98 ARG A C 1
ATOM 792 O O . ARG A 1 98 ? 18.030 -2.933 -22.527 1.00 93.00 98 ARG A O 1
ATOM 799 N N . LEU A 1 99 ? 15.821 -2.641 -22.267 1.00 92.12 99 LEU A N 1
ATOM 800 C CA . LEU A 1 99 ? 15.557 -2.343 -23.680 1.00 92.12 99 LEU A CA 1
ATOM 801 C C . LEU A 1 99 ? 16.372 -1.148 -24.185 1.00 92.12 99 LEU A C 1
ATOM 803 O O . LEU A 1 99 ? 16.902 -1.192 -25.289 1.00 92.12 99 LEU A O 1
ATOM 807 N N . LYS A 1 100 ? 16.524 -0.095 -23.373 1.00 92.12 100 LYS A N 1
ATOM 808 C CA . LYS A 1 100 ? 17.375 1.057 -23.717 1.00 92.12 100 LYS A CA 1
ATOM 809 C C . LYS A 1 100 ? 18.854 0.696 -23.838 1.00 92.12 100 LYS A C 1
ATOM 811 O O . LYS A 1 100 ? 19.585 1.390 -24.537 1.00 92.12 100 LYS A O 1
ATOM 816 N N . ARG A 1 101 ? 19.341 -0.290 -23.082 1.00 92.69 101 ARG A N 1
ATOM 817 C CA . ARG A 1 101 ? 20.720 -0.776 -23.213 1.00 92.69 101 ARG A CA 1
ATOM 818 C C . ARG A 1 101 ? 20.864 -1.584 -24.495 1.00 92.69 101 ARG A C 1
ATOM 820 O O . ARG A 1 101 ? 21.694 -1.229 -25.316 1.00 92.69 101 ARG A O 1
ATOM 827 N N . ASP A 1 102 ? 19.987 -2.563 -24.687 1.00 93.00 102 ASP A N 1
ATOM 828 C CA . ASP A 1 102 ? 20.014 -3.450 -25.850 1.00 93.00 102 ASP A CA 1
ATOM 829 C C . ASP A 1 102 ? 19.898 -2.645 -27.164 1.00 93.00 102 ASP A C 1
ATOM 831 O O . ASP A 1 102 ? 20.613 -2.916 -28.123 1.00 93.00 102 ASP A O 1
ATOM 835 N N . LEU A 1 103 ? 19.062 -1.597 -27.199 1.00 93.38 103 LEU A N 1
ATOM 836 C CA . LEU A 1 103 ? 18.973 -0.677 -28.343 1.00 93.38 103 LEU A CA 1
ATOM 837 C C . LEU A 1 103 ? 20.287 0.061 -28.618 1.00 93.38 103 LEU A C 1
ATOM 839 O O . LEU A 1 103 ? 20.694 0.144 -29.770 1.00 93.38 103 LEU A O 1
ATOM 843 N N . ARG A 1 104 ? 20.963 0.562 -27.578 1.00 93.88 104 ARG A N 1
ATOM 844 C CA . ARG A 1 104 ? 22.257 1.245 -27.729 1.00 93.88 104 ARG A CA 1
ATOM 845 C C . ARG A 1 104 ? 23.337 0.308 -28.259 1.00 93.88 104 ARG A C 1
ATOM 847 O O . ARG A 1 104 ? 24.157 0.732 -29.067 1.00 93.88 104 ARG A O 1
ATOM 854 N N . ASP A 1 105 ? 23.323 -0.950 -27.827 1.00 93.94 105 ASP A N 1
ATOM 855 C CA . ASP A 1 105 ? 24.263 -1.962 -28.311 1.00 93.94 105 ASP A CA 1
ATOM 856 C C . ASP A 1 105 ? 24.017 -2.256 -29.802 1.00 93.94 105 ASP A C 1
ATOM 858 O O . ASP A 1 105 ? 24.956 -2.241 -30.597 1.00 93.94 105 ASP A O 1
ATOM 862 N N . VAL A 1 106 ? 22.750 -2.405 -30.209 1.00 93.50 106 VAL A N 1
ATOM 863 C CA . VAL A 1 106 ? 22.368 -2.587 -31.621 1.00 93.50 106 VAL A CA 1
ATOM 864 C C . VAL A 1 106 ? 22.729 -1.366 -32.475 1.00 93.50 106 VAL A C 1
ATOM 866 O O . VAL A 1 106 ? 23.234 -1.525 -33.585 1.00 93.50 106 VAL A O 1
ATOM 869 N N . GLU A 1 107 ? 22.497 -0.149 -31.980 1.00 93.56 107 GLU A N 1
ATOM 870 C CA . GLU A 1 107 ? 22.880 1.091 -32.670 1.00 93.56 107 GLU A CA 1
ATOM 871 C C . GLU A 1 107 ? 24.402 1.182 -32.868 1.00 93.56 107 GLU A C 1
ATOM 873 O O . GLU A 1 107 ? 24.862 1.567 -33.945 1.00 93.56 107 GLU A O 1
ATOM 878 N N . ALA A 1 108 ? 25.190 0.781 -31.865 1.00 92.94 108 ALA A N 1
ATOM 879 C CA . ALA A 1 108 ? 26.648 0.749 -31.948 1.00 92.94 108 ALA A CA 1
ATOM 880 C C . ALA A 1 108 ? 27.166 -0.340 -32.904 1.00 92.94 108 ALA A C 1
ATOM 882 O O . ALA A 1 108 ? 28.128 -0.111 -33.639 1.00 92.94 108 ALA A O 1
ATOM 883 N N . ASP A 1 109 ? 26.543 -1.520 -32.915 1.00 92.06 109 ASP A N 1
ATOM 884 C CA . ASP A 1 109 ? 26.852 -2.589 -33.872 1.00 92.06 109 ASP A CA 1
ATOM 885 C C . ASP A 1 109 ? 26.561 -2.146 -35.306 1.00 92.06 109 ASP A C 1
ATOM 887 O O . ASP A 1 109 ? 27.397 -2.316 -36.194 1.00 92.06 109 ASP A O 1
ATOM 891 N N . PHE A 1 110 ? 25.408 -1.511 -35.520 1.00 91.50 110 PHE A N 1
ATOM 892 C CA . PHE A 1 110 ? 25.034 -0.978 -36.821 1.00 91.50 110 PHE A CA 1
ATOM 893 C C . PHE A 1 110 ? 26.015 0.099 -37.300 1.00 91.50 110 PHE A C 1
ATOM 895 O O . PHE A 1 110 ? 26.470 0.040 -38.440 1.00 91.50 110 PHE A O 1
ATOM 902 N N . ALA A 1 111 ? 26.391 1.047 -36.435 1.00 91.62 111 ALA A N 1
ATOM 903 C CA . ALA A 1 111 ? 27.363 2.086 -36.773 1.00 91.62 111 ALA A CA 1
ATOM 904 C C . ALA A 1 111 ? 28.719 1.496 -37.198 1.00 91.62 111 ALA A C 1
ATOM 906 O O . ALA A 1 111 ? 29.258 1.893 -38.230 1.00 91.62 111 ALA A O 1
ATOM 907 N N . ARG A 1 112 ? 29.220 0.490 -36.467 1.00 91.06 112 ARG A N 1
ATOM 908 C CA . ARG A 1 112 ? 30.469 -0.213 -36.807 1.00 91.06 112 ARG A CA 1
ATOM 909 C C . ARG A 1 112 ? 30.395 -0.922 -38.156 1.00 91.06 112 ARG A C 1
ATOM 911 O O . ARG A 1 112 ? 31.292 -0.765 -38.974 1.00 91.06 112 ARG A O 1
ATOM 918 N N . MET A 1 113 ? 29.304 -1.642 -38.426 1.00 89.62 113 MET A N 1
ATOM 919 C CA . MET A 1 113 ? 29.108 -2.301 -39.723 1.00 89.62 113 MET A CA 1
ATOM 920 C C . MET A 1 113 ? 29.091 -1.302 -40.886 1.00 89.62 113 MET A C 1
ATOM 922 O O . MET A 1 113 ? 29.618 -1.590 -41.960 1.00 89.62 113 MET A O 1
ATOM 926 N N . VAL A 1 114 ? 28.478 -0.133 -40.681 1.00 89.38 114 VAL A N 1
ATOM 927 C CA . VAL A 1 114 ? 28.459 0.938 -41.679 1.00 89.38 114 VAL A CA 1
ATOM 928 C C . VAL A 1 114 ? 29.873 1.484 -41.905 1.00 89.38 114 VAL A C 1
ATOM 930 O O . VAL A 1 114 ? 30.295 1.582 -43.055 1.00 89.38 114 VAL A O 1
ATOM 933 N N . GLU A 1 115 ? 30.634 1.778 -40.852 1.00 84.75 115 GLU A N 1
ATOM 934 C CA . GLU A 1 115 ? 32.026 2.244 -40.963 1.00 84.75 115 GLU A CA 1
ATOM 935 C C . GLU A 1 115 ? 32.929 1.240 -41.704 1.00 84.75 115 GLU A C 1
ATOM 937 O O . GLU A 1 115 ? 33.648 1.633 -42.630 1.00 84.75 115 GLU A O 1
ATOM 942 N N . ASP A 1 116 ? 32.827 -0.052 -41.383 1.00 80.69 116 ASP A N 1
ATOM 943 C CA . ASP A 1 116 ? 33.581 -1.133 -42.039 1.00 80.69 116 ASP A CA 1
ATOM 944 C C . ASP A 1 116 ? 33.229 -1.261 -43.536 1.00 80.69 116 ASP A C 1
ATOM 946 O O . ASP A 1 116 ? 34.086 -1.563 -44.370 1.00 80.69 116 ASP A O 1
ATOM 950 N N . SER A 1 117 ? 31.972 -0.978 -43.903 1.00 73.25 117 SER A N 1
ATOM 951 C CA . SER A 1 117 ? 31.503 -1.018 -45.296 1.00 73.25 117 SER A CA 1
ATOM 952 C C . SER A 1 117 ? 31.985 0.153 -46.161 1.00 73.25 117 SER A C 1
ATOM 954 O O . SER A 1 117 ? 32.033 0.024 -47.381 1.00 73.25 117 SER A O 1
ATOM 956 N N . PHE A 1 118 ? 32.367 1.280 -45.551 1.00 69.44 118 PHE A N 1
ATOM 957 C CA . PHE A 1 118 ? 32.934 2.444 -46.248 1.00 69.44 118 PHE A CA 1
ATOM 958 C C . PHE A 1 118 ? 34.468 2.441 -46.298 1.00 69.44 118 PHE A C 1
ATOM 960 O O . PHE A 1 118 ? 35.056 3.231 -47.038 1.00 69.44 118 PHE A O 1
ATOM 967 N N . SER A 1 119 ? 35.113 1.593 -45.497 1.00 67.50 119 SER A N 1
ATOM 968 C CA . SER A 1 119 ? 36.573 1.474 -45.399 1.00 67.50 119 SER A CA 1
ATOM 969 C C . SER A 1 119 ? 37.141 0.213 -46.073 1.00 67.50 119 SER A C 1
ATOM 971 O O . SER A 1 119 ? 38.361 0.032 -46.082 1.00 67.50 119 SER A O 1
ATOM 973 N N . SER A 1 120 ? 36.271 -0.601 -46.686 1.00 53.62 120 SER A N 1
ATOM 974 C CA . SER A 1 120 ? 36.591 -1.734 -47.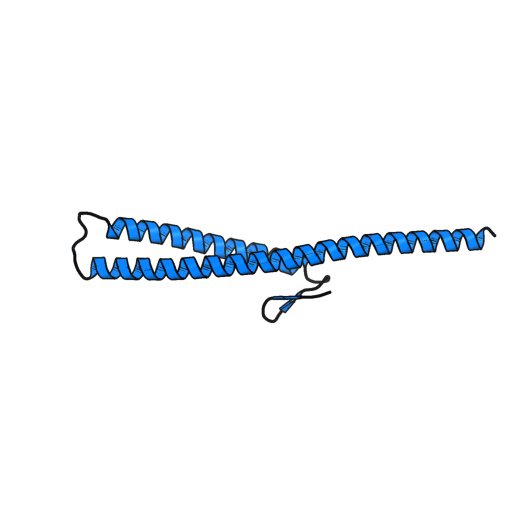573 1.00 53.62 120 SER A CA 1
ATOM 975 C C . SER A 1 120 ? 36.454 -1.351 -49.047 1.00 53.62 120 SER A C 1
ATOM 977 O O . SER A 1 120 ? 37.251 -1.868 -49.861 1.00 53.62 120 SER A O 1
#

Secondary structure (DSSP, 8-state):
-EEEETTEEEETTTHHHHHHHHHHHHHHHHHHHHHHHHHHHHHHHHHT-TTPPTTHHHHHHHHHHHHHHHHHHHHHHHHHHHHHHHHHHHHHHHHHHHHHHHHHHHHHHHHHHHHHHHH-